Protein AF-A0A9N8Z426-F1 (afdb_monomer_lite)

Organism: NCBI:txid1433469

Radius of gyration: 13.67 Å; chains: 1; bounding box: 34×28×36 Å

Foldseek 3Di:
DWDWDDVVVPPAPADPFKDKDWPPVLDDQQDWIWMKIKGAQADFADDWKWKKKFKADDVDPDGPDIDIGTDDGRDGMDTDGRPTDGDDNPDQKIKIKIFMQGPPPGTNHITIGIHGD

Structure (mmCIF, N/CA/C/O backbone):
data_AF-A0A9N8Z426-F1
#
_entry.id   AF-A0A9N8Z426-F1
#
loop_
_atom_site.group_PDB
_atom_site.id
_atom_site.type_symbol
_atom_site.label_atom_id
_atom_site.label_alt_id
_atom_site.label_comp_id
_atom_site.label_asym_id
_atom_site.label_entity_id
_atom_site.label_seq_id
_atom_site.pdbx_PDB_ins_code
_atom_site.Cartn_x
_atom_site.Cartn_y
_atom_site.Cartn_z
_atom_site.occupancy
_atom_site.B_iso_or_equiv
_atom_site.auth_seq_id
_atom_site.auth_comp_id
_atom_site.auth_asym_id
_atom_site.auth_atom_id
_atom_site.pdbx_PDB_model_num
ATOM 1 N N . MET A 1 1 ? 17.630 -0.167 -3.369 1.00 34.75 1 MET A N 1
ATOM 2 C CA . MET A 1 1 ? 16.886 0.129 -2.125 1.00 34.75 1 MET A CA 1
ATOM 3 C C . MET A 1 1 ? 15.918 1.253 -2.446 1.00 34.75 1 MET A C 1
ATOM 5 O O . MET A 1 1 ? 16.377 2.379 -2.586 1.00 34.75 1 MET A O 1
ATOM 9 N N . GLY A 1 2 ? 14.629 0.963 -2.637 1.00 37.25 2 GLY A N 1
ATOM 10 C CA . GLY A 1 2 ? 13.623 2.025 -2.716 1.00 37.25 2 GLY A CA 1
ATOM 11 C C . GLY A 1 2 ? 13.515 2.671 -1.338 1.00 37.25 2 GLY A C 1
ATOM 12 O O . GLY A 1 2 ? 13.277 1.969 -0.357 1.00 37.25 2 GLY A O 1
ATOM 13 N N . ARG A 1 3 ? 13.806 3.968 -1.230 1.00 31.94 3 ARG A N 1
ATOM 14 C CA . ARG A 1 3 ? 13.571 4.709 0.014 1.00 31.94 3 ARG A CA 1
ATOM 15 C C . ARG A 1 3 ? 12.079 5.040 0.071 1.00 31.94 3 ARG A C 1
ATOM 17 O O . ARG A 1 3 ? 11.580 5.510 -0.948 1.00 31.94 3 ARG A O 1
ATOM 24 N N . PRO A 1 4 ? 11.389 4.832 1.205 1.00 45.22 4 PRO A N 1
ATOM 25 C CA . PRO A 1 4 ? 10.045 5.362 1.366 1.00 45.22 4 PRO A CA 1
ATOM 26 C C . PRO A 1 4 ? 10.124 6.881 1.203 1.00 45.22 4 PRO A C 1
ATOM 28 O O . PRO A 1 4 ? 10.825 7.551 1.968 1.00 45.22 4 PRO A O 1
ATOM 31 N N . GLN A 1 5 ? 9.494 7.413 0.156 1.00 46.97 5 GLN A N 1
ATOM 32 C CA . GLN A 1 5 ? 9.308 8.850 0.041 1.00 46.97 5 GLN A CA 1
ATOM 33 C C . GLN A 1 5 ? 8.000 9.210 0.735 1.00 46.97 5 GLN A C 1
ATOM 35 O O . GLN A 1 5 ? 6.950 8.598 0.520 1.00 46.97 5 GLN A O 1
ATOM 40 N N . ASP A 1 6 ? 8.119 10.198 1.611 1.00 51.19 6 ASP A N 1
ATOM 41 C CA . ASP A 1 6 ? 7.013 10.916 2.215 1.00 51.19 6 ASP A CA 1
ATOM 42 C C . ASP A 1 6 ? 6.056 11.342 1.097 1.00 51.19 6 ASP A C 1
ATOM 44 O O . ASP A 1 6 ? 6.512 11.797 0.041 1.00 51.19 6 ASP A O 1
ATOM 48 N N . CYS A 1 7 ? 4.751 11.171 1.293 1.00 59.97 7 CYS A N 1
ATOM 49 C CA . CYS A 1 7 ? 3.731 11.396 0.268 1.00 59.97 7 CYS A CA 1
ATOM 50 C C . CYS A 1 7 ? 3.511 12.889 -0.012 1.00 59.97 7 CYS A C 1
ATOM 52 O O . CYS A 1 7 ? 2.385 13.349 -0.161 1.00 59.97 7 CYS A O 1
ATOM 54 N N . LYS A 1 8 ? 4.593 13.667 -0.102 1.00 49.34 8 LYS A N 1
ATOM 55 C CA . LYS A 1 8 ? 4.633 15.113 -0.320 1.00 49.34 8 LYS A CA 1
ATOM 56 C C . LYS A 1 8 ? 3.958 15.539 -1.616 1.00 49.34 8 LYS A C 1
ATOM 58 O O . LYS A 1 8 ? 3.429 16.643 -1.658 1.00 49.34 8 LYS A O 1
ATOM 63 N N . LEU A 1 9 ? 3.901 14.669 -2.628 1.00 47.69 9 LEU A N 1
ATOM 64 C CA . LEU A 1 9 ? 3.071 14.897 -3.820 1.00 47.69 9 LEU A CA 1
ATOM 65 C C . LEU A 1 9 ? 1.567 14.977 -3.483 1.00 47.69 9 LEU A C 1
ATOM 67 O O . LEU A 1 9 ? 0.817 15.637 -4.193 1.00 47.69 9 LEU A O 1
ATOM 71 N N . PHE A 1 10 ? 1.145 14.379 -2.367 1.00 48.81 10 PHE A N 1
ATOM 72 C CA . PHE A 1 10 ? -0.237 14.288 -1.888 1.00 48.81 10 PHE A CA 1
ATOM 73 C C . PHE A 1 10 ? -0.467 14.975 -0.528 1.00 48.81 10 PHE A C 1
ATOM 75 O O . PHE A 1 10 ? -1.565 14.893 0.010 1.00 48.81 10 PHE A O 1
ATOM 82 N N . SER A 1 11 ? 0.533 15.690 0.014 1.00 46.53 11 SER A N 1
ATOM 83 C CA . SER A 1 11 ? 0.460 16.409 1.304 1.00 46.53 11 SER A CA 1
ATOM 84 C C . SER A 1 11 ? -0.025 15.560 2.491 1.00 46.53 11 SER A C 1
ATOM 86 O O . SER A 1 11 ? -0.735 16.059 3.360 1.00 46.53 11 SER A O 1
ATOM 88 N N . ILE A 1 12 ? 0.335 14.276 2.524 1.00 50.91 12 ILE A N 1
ATOM 89 C CA . ILE A 1 12 ? 0.043 13.393 3.658 1.00 50.91 12 ILE A CA 1
ATOM 90 C C . ILE A 1 12 ? 1.273 13.408 4.566 1.00 50.91 12 ILE A C 1
ATOM 92 O O . ILE A 1 12 ? 2.335 12.948 4.148 1.00 50.91 12 ILE A O 1
ATOM 96 N N . ASP A 1 13 ? 1.128 13.946 5.780 1.00 46.38 13 ASP A N 1
ATOM 97 C CA . ASP A 1 13 ? 2.124 13.806 6.845 1.00 46.38 13 ASP A CA 1
ATOM 98 C C . ASP A 1 13 ? 2.182 12.320 7.218 1.00 46.38 13 ASP A C 1
ATOM 100 O O . ASP A 1 13 ? 1.308 11.821 7.925 1.00 46.38 13 ASP A O 1
ATOM 104 N N . SER A 1 14 ? 3.154 11.584 6.678 1.00 49.75 14 SER A N 1
ATOM 105 C CA . SER A 1 14 ? 3.265 10.144 6.908 1.00 49.75 14 SER A CA 1
ATOM 106 C C . SER A 1 14 ? 3.483 9.885 8.411 1.00 49.75 14 SER A C 1
ATOM 108 O O . SER A 1 14 ? 4.500 10.325 8.965 1.00 49.75 14 SER A O 1
ATOM 110 N N . PRO A 1 15 ? 2.559 9.215 9.128 1.00 50.84 15 PRO A N 1
ATOM 111 C CA . PRO A 1 15 ? 2.826 8.818 10.497 1.00 50.84 15 PRO A CA 1
ATOM 112 C C . PRO A 1 15 ? 3.965 7.797 10.463 1.00 50.84 15 PRO A C 1
ATOM 114 O O . PRO A 1 15 ? 3.851 6.727 9.877 1.00 50.84 15 PRO A O 1
ATOM 117 N N . THR A 1 16 ? 5.069 8.116 11.136 1.00 56.62 16 THR A N 1
ATOM 118 C CA . THR A 1 16 ? 6.333 7.353 11.223 1.00 56.62 16 THR A CA 1
ATOM 119 C C . THR A 1 16 ? 6.224 5.907 11.753 1.00 56.62 16 THR A C 1
ATOM 121 O O . THR A 1 16 ? 7.242 5.300 12.079 1.00 56.62 16 THR A O 1
ATOM 124 N N . ASN A 1 17 ? 5.017 5.349 11.872 1.00 72.19 17 ASN A N 1
ATOM 125 C CA . ASN A 1 17 ? 4.719 4.062 12.498 1.00 72.19 17 ASN A CA 1
ATOM 126 C C . ASN A 1 17 ? 4.252 2.982 11.507 1.00 72.19 17 ASN A C 1
ATOM 128 O O . ASN A 1 17 ? 3.933 1.873 11.947 1.00 72.19 17 ASN A O 1
ATOM 132 N N . SER A 1 18 ? 4.179 3.274 10.205 1.00 80.75 18 SER A N 1
ATOM 133 C CA . SER A 1 18 ? 3.930 2.258 9.182 1.00 80.75 18 SER A CA 1
ATOM 134 C C . SER A 1 18 ? 5.233 1.588 8.731 1.00 80.75 18 SER A C 1
ATOM 136 O O . SER A 1 18 ? 6.288 2.208 8.598 1.00 80.75 18 SER A O 1
ATOM 138 N N . MET A 1 19 ? 5.173 0.278 8.509 1.00 85.25 19 MET A N 1
ATOM 139 C CA . MET A 1 19 ? 6.254 -0.516 7.938 1.00 85.25 19 MET A CA 1
ATOM 140 C C . MET A 1 19 ? 5.706 -1.281 6.745 1.00 85.25 19 MET A C 1
ATOM 142 O O . MET A 1 19 ? 4.725 -2.016 6.859 1.00 85.25 19 MET A O 1
ATOM 146 N N . VAL A 1 20 ? 6.373 -1.118 5.605 1.00 87.00 20 VAL A N 1
ATOM 147 C CA . VAL A 1 20 ? 6.008 -1.794 4.366 1.00 87.00 20 VAL A CA 1
ATOM 148 C C . VAL A 1 20 ? 7.220 -2.512 3.800 1.00 87.00 20 VAL A C 1
ATOM 150 O O . VAL A 1 20 ? 8.294 -1.932 3.643 1.00 87.00 20 VAL A O 1
ATOM 153 N N . THR A 1 21 ? 7.042 -3.792 3.494 1.00 89.12 21 THR A N 1
ATOM 154 C CA . THR A 1 21 ? 8.030 -4.610 2.783 1.00 89.12 21 THR A CA 1
ATOM 155 C C . THR A 1 21 ? 7.368 -5.253 1.578 1.00 89.12 21 THR A C 1
ATOM 157 O O . THR A 1 21 ? 6.150 -5.421 1.553 1.00 89.12 21 THR A O 1
ATOM 160 N N . PHE A 1 22 ? 8.155 -5.592 0.561 1.00 88.81 22 PHE A N 1
ATOM 161 C CA . PHE A 1 22 ? 7.626 -6.184 -0.658 1.00 88.81 22 PHE A CA 1
ATOM 162 C C . PHE A 1 22 ? 8.569 -7.234 -1.241 1.00 88.81 22 PHE A C 1
ATOM 164 O O . PHE A 1 22 ? 9.781 -7.187 -1.017 1.00 88.81 22 PHE A O 1
ATOM 171 N N . THR A 1 23 ? 8.002 -8.185 -1.985 1.00 90.25 23 THR A N 1
ATOM 172 C CA . THR A 1 23 ? 8.729 -9.260 -2.676 1.00 90.25 23 THR A CA 1
ATOM 173 C C . THR A 1 23 ? 8.178 -9.432 -4.097 1.00 90.25 23 THR A C 1
ATOM 175 O O . THR A 1 23 ? 6.957 -9.465 -4.244 1.00 90.25 23 THR A O 1
ATOM 178 N N . PRO A 1 24 ? 9.025 -9.585 -5.135 1.00 87.50 24 PRO A N 1
ATOM 179 C CA . PRO A 1 24 ? 10.492 -9.584 -5.093 1.00 87.50 24 PRO A CA 1
ATOM 180 C C . PRO A 1 24 ? 11.094 -8.192 -4.821 1.00 87.50 24 PRO A C 1
ATOM 182 O O . PRO A 1 24 ? 10.488 -7.170 -5.126 1.00 87.50 24 PRO A O 1
ATOM 185 N N . ASN A 1 25 ? 12.292 -8.159 -4.226 1.00 80.81 25 ASN A N 1
ATOM 186 C CA . ASN A 1 25 ? 13.077 -6.943 -3.986 1.00 80.81 25 ASN A CA 1
ATOM 187 C C . ASN A 1 25 ? 14.541 -7.180 -4.431 1.00 80.81 25 ASN A C 1
ATOM 189 O O . ASN A 1 25 ? 15.239 -7.951 -3.766 1.00 80.81 25 ASN A O 1
ATOM 193 N N . PRO A 1 26 ? 15.025 -6.564 -5.531 1.00 79.06 26 PRO A N 1
ATOM 194 C CA . PRO A 1 26 ? 14.332 -5.567 -6.352 1.00 79.06 26 PRO A CA 1
ATOM 195 C C . PRO A 1 26 ? 13.096 -6.150 -7.062 1.00 79.06 26 PRO A C 1
ATOM 197 O O . PRO A 1 26 ? 13.043 -7.360 -7.300 1.00 79.06 26 PRO A O 1
ATOM 200 N N . PRO A 1 27 ? 12.089 -5.314 -7.359 1.00 81.56 27 PRO A N 1
ATOM 201 C CA . PRO A 1 27 ? 10.896 -5.752 -8.072 1.00 81.56 27 PRO A CA 1
ATOM 202 C C . PRO A 1 27 ? 11.270 -6.182 -9.501 1.00 81.56 27 PRO A C 1
ATOM 204 O O . PRO A 1 27 ? 12.257 -5.706 -10.060 1.00 81.56 27 PRO A O 1
ATOM 207 N N . LEU A 1 28 ? 10.506 -7.108 -10.088 1.00 84.25 28 LEU A N 1
ATOM 208 C CA . LEU A 1 28 ? 10.772 -7.669 -11.419 1.00 84.25 28 LEU A CA 1
ATOM 209 C C . LEU A 1 28 ? 9.650 -7.301 -12.394 1.00 84.25 28 LEU A C 1
ATOM 211 O O . LEU A 1 28 ? 8.473 -7.408 -12.050 1.00 84.25 28 LEU A O 1
ATOM 215 N N . PHE A 1 29 ? 10.013 -6.885 -13.610 1.00 83.75 29 PHE A N 1
ATOM 216 C CA . PHE A 1 29 ? 9.046 -6.420 -14.604 1.00 83.75 29 PHE A CA 1
ATOM 217 C C . PHE A 1 29 ? 8.061 -7.532 -14.967 1.00 83.75 29 PHE A C 1
ATOM 219 O O . PHE A 1 29 ? 8.469 -8.644 -15.306 1.00 83.75 29 PHE A O 1
ATOM 226 N N . GLY A 1 30 ? 6.763 -7.230 -14.900 1.00 81.00 30 GLY A N 1
ATOM 227 C CA . GLY A 1 30 ? 5.699 -8.178 -15.236 1.00 81.00 30 GLY A CA 1
ATOM 228 C C . GLY A 1 30 ? 5.471 -9.302 -14.232 1.00 81.00 30 GLY A C 1
ATOM 229 O O . GLY A 1 30 ? 4.658 -10.187 -14.493 1.00 81.00 30 GLY A O 1
ATOM 230 N N . ILE A 1 31 ? 6.175 -9.287 -13.099 1.00 86.69 31 ILE A N 1
ATOM 231 C CA . ILE A 1 31 ? 5.976 -10.240 -12.011 1.00 86.69 31 ILE A CA 1
ATOM 232 C C . ILE A 1 31 ? 5.139 -9.563 -10.918 1.00 86.69 31 ILE A C 1
ATOM 234 O O . ILE A 1 31 ? 5.463 -8.435 -10.531 1.00 86.69 31 ILE A O 1
ATOM 238 N N . PRO A 1 32 ? 4.080 -10.215 -10.400 1.00 87.69 32 PRO A N 1
ATOM 239 C CA . PRO A 1 32 ? 3.305 -9.686 -9.283 1.00 87.69 32 PRO A CA 1
ATOM 240 C C . PRO A 1 32 ? 4.178 -9.377 -8.065 1.00 87.69 32 PRO A C 1
ATOM 242 O O . PRO A 1 32 ? 5.140 -10.094 -7.779 1.00 87.69 32 PRO A O 1
ATOM 245 N N . ILE A 1 33 ? 3.809 -8.333 -7.327 1.00 88.62 33 ILE A N 1
ATOM 246 C CA . ILE A 1 33 ? 4.465 -7.963 -6.074 1.00 88.62 33 ILE A CA 1
ATOM 247 C C . ILE A 1 33 ? 3.561 -8.374 -4.915 1.00 88.62 33 ILE A C 1
ATOM 249 O O . ILE A 1 33 ? 2.364 -8.092 -4.911 1.00 88.62 33 ILE A O 1
ATOM 253 N N . SER A 1 34 ? 4.150 -9.035 -3.924 1.00 92.44 34 SER A N 1
ATOM 254 C CA . SER A 1 34 ? 3.526 -9.289 -2.628 1.00 92.44 34 SER A CA 1
ATOM 255 C C . SER A 1 34 ? 3.957 -8.204 -1.647 1.00 92.44 34 SER A C 1
ATOM 257 O O . SER A 1 34 ? 5.158 -8.044 -1.412 1.00 92.44 34 SER A O 1
ATOM 259 N N . PHE A 1 35 ? 3.001 -7.456 -1.098 1.00 91.06 35 PHE A N 1
ATOM 260 C CA . PHE A 1 35 ? 3.236 -6.440 -0.075 1.00 91.06 35 PHE A CA 1
ATOM 261 C C . PHE A 1 35 ? 2.869 -6.961 1.316 1.00 91.06 35 PHE A C 1
ATOM 263 O O . PHE A 1 35 ? 1.813 -7.559 1.517 1.00 91.06 35 PHE A O 1
ATOM 270 N N . ASN A 1 36 ? 3.711 -6.645 2.295 1.00 91.56 36 ASN A N 1
ATOM 271 C CA . ASN A 1 36 ? 3.375 -6.734 3.710 1.00 91.56 36 ASN A CA 1
ATOM 272 C C . ASN A 1 36 ? 3.313 -5.317 4.268 1.00 91.56 36 ASN A C 1
ATOM 274 O O . ASN A 1 36 ? 4.294 -4.579 4.169 1.00 91.56 36 ASN A O 1
ATOM 278 N N . TYR A 1 37 ? 2.177 -4.960 4.856 1.00 91.25 37 TYR A N 1
ATOM 279 C CA . TYR A 1 37 ? 1.896 -3.643 5.416 1.00 91.25 37 TYR A CA 1
ATOM 280 C C . TYR A 1 37 ? 1.520 -3.794 6.887 1.00 91.25 37 TYR A C 1
ATOM 282 O O . TYR A 1 37 ? 0.625 -4.567 7.228 1.00 91.25 37 TYR A O 1
ATO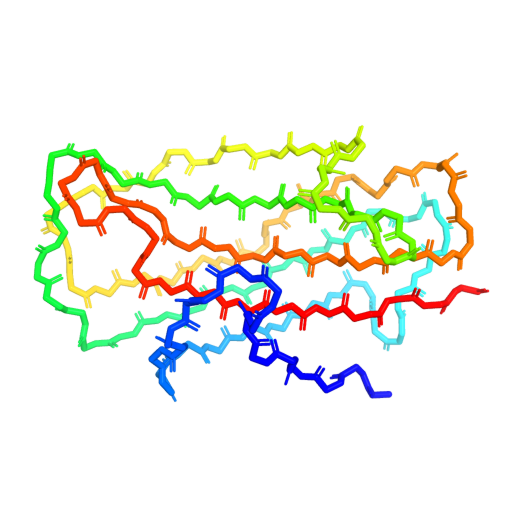M 290 N N . SER A 1 38 ? 2.174 -3.043 7.766 1.00 91.38 38 SER A N 1
ATOM 291 C CA . SER A 1 38 ? 1.794 -2.975 9.174 1.00 91.38 38 SER A CA 1
ATOM 292 C C . SER A 1 38 ? 1.816 -1.546 9.677 1.00 91.38 38 SER A C 1
ATOM 294 O O . SER A 1 38 ? 2.751 -0.813 9.372 1.00 91.38 38 SER A O 1
ATOM 296 N N . ILE A 1 39 ? 0.841 -1.183 10.499 1.00 90.00 39 ILE A N 1
ATOM 297 C CA . ILE A 1 39 ? 0.762 0.118 11.160 1.00 90.00 39 ILE A CA 1
ATOM 298 C C . ILE A 1 39 ? 0.153 -0.062 12.547 1.00 90.00 39 ILE A C 1
ATOM 300 O O . ILE A 1 39 ? -0.760 -0.866 12.732 1.00 90.00 39 ILE A O 1
ATOM 304 N N . SER A 1 40 ? 0.660 0.681 13.525 1.00 89.75 40 SER A N 1
ATOM 305 C CA . SER A 1 40 ? 0.172 0.652 14.906 1.00 89.75 40 SER A CA 1
ATOM 306 C C . SER A 1 40 ? 0.054 2.060 15.484 1.00 89.75 40 SER A C 1
ATOM 308 O O . SER A 1 40 ? 0.538 3.034 14.900 1.00 89.75 40 SER A O 1
ATOM 310 N N . ASN A 1 41 ? -0.580 2.158 16.655 1.00 86.69 41 ASN A N 1
ATOM 311 C CA . ASN A 1 41 ? -0.841 3.416 17.360 1.00 86.69 41 ASN A CA 1
ATOM 312 C C . ASN A 1 41 ? -1.707 4.398 16.554 1.00 86.69 41 ASN A C 1
ATOM 314 O O . ASN A 1 41 ? -1.513 5.611 16.634 1.00 86.69 41 ASN A O 1
ATOM 318 N N . LEU A 1 42 ? -2.659 3.879 15.776 1.00 85.56 42 LEU A N 1
ATOM 319 C CA . LEU A 1 42 ? -3.661 4.705 15.115 1.00 85.56 42 LEU A CA 1
ATOM 320 C C . LEU A 1 42 ? -4.715 5.170 16.119 1.00 85.56 42 LEU A C 1
ATOM 322 O O . LEU A 1 42 ? -5.124 4.418 17.009 1.00 85.56 42 LEU A O 1
ATOM 326 N N . SER A 1 43 ? -5.234 6.379 15.908 1.00 85.56 43 SER A N 1
ATOM 327 C CA . SER A 1 43 ? -6.577 6.711 16.385 1.00 85.56 43 SER A CA 1
ATOM 328 C C . SER A 1 43 ? -7.557 5.683 15.827 1.00 85.56 43 SER A C 1
ATOM 330 O O . SER A 1 43 ? -7.418 5.263 14.677 1.00 85.56 43 SER A O 1
ATOM 332 N N . THR A 1 44 ? -8.534 5.266 16.633 1.00 86.75 44 THR A N 1
ATOM 333 C CA . THR A 1 44 ? -9.527 4.277 16.208 1.00 86.75 44 THR A CA 1
ATOM 334 C C . THR A 1 44 ? -10.152 4.703 14.884 1.00 86.75 44 THR A C 1
ATOM 336 O O . THR A 1 44 ? -10.730 5.787 14.787 1.00 86.75 44 THR A O 1
ATOM 339 N N . THR A 1 45 ? -9.996 3.854 13.871 1.00 85.12 45 THR A N 1
ATOM 340 C CA . THR A 1 45 ? -10.558 4.093 12.539 1.00 85.12 45 THR A CA 1
ATOM 341 C C . THR A 1 45 ? -12.082 4.151 12.595 1.00 85.12 45 THR A C 1
ATOM 343 O O . THR A 1 45 ? -12.703 3.635 13.524 1.00 85.12 45 THR A O 1
ATOM 346 N N . SER A 1 46 ? -12.694 4.825 11.632 1.00 86.88 46 SER A N 1
ATOM 347 C CA . SER A 1 46 ? -14.111 5.174 11.635 1.00 86.88 46 SER A CA 1
ATOM 348 C C . SER A 1 46 ? -15.008 3.979 11.244 1.00 86.88 46 SER A C 1
ATOM 350 O O . SER A 1 46 ? -14.880 2.877 11.771 1.00 86.88 46 SER A O 1
ATOM 352 N N . ARG A 1 47 ? -15.990 4.192 10.358 1.00 85.69 47 ARG A N 1
ATOM 353 C CA . ARG A 1 47 ? -16.941 3.181 9.882 1.00 85.69 47 ARG A CA 1
ATOM 354 C C . ARG A 1 47 ? -16.472 2.460 8.627 1.00 85.69 47 ARG A C 1
ATOM 356 O O . ARG A 1 47 ? -16.935 1.348 8.385 1.00 85.69 47 ARG A O 1
ATOM 363 N N . SER A 1 48 ? -15.618 3.095 7.829 1.00 89.06 48 SER A N 1
ATOM 364 C CA . SER A 1 48 ? -15.112 2.524 6.588 1.00 89.06 48 SER A CA 1
ATOM 365 C C . SER A 1 48 ? -13.651 2.885 6.409 1.00 89.06 48 SER A C 1
ATOM 367 O O . SER A 1 48 ? -13.292 4.058 6.327 1.00 89.06 48 SER A O 1
ATOM 369 N N . THR A 1 49 ? -12.824 1.851 6.303 1.00 92.38 49 THR A N 1
ATOM 370 C CA . THR A 1 49 ? -11.378 1.967 6.159 1.00 92.38 49 THR A CA 1
ATOM 371 C C . THR A 1 49 ? -10.921 1.071 5.023 1.00 92.38 49 THR A C 1
ATOM 373 O O . THR A 1 49 ? -11.393 -0.059 4.887 1.00 92.38 49 THR A O 1
ATOM 376 N N . ALA A 1 50 ? -10.002 1.563 4.205 1.00 93.25 50 ALA A N 1
ATOM 377 C CA . ALA A 1 50 ? -9.482 0.834 3.064 1.00 93.25 50 ALA A CA 1
ATOM 378 C C . ALA A 1 50 ? -7.982 1.068 2.897 1.00 93.25 50 ALA A C 1
ATOM 380 O O . ALA A 1 50 ? -7.467 2.138 3.214 1.00 93.25 50 ALA A O 1
ATOM 381 N N . LEU A 1 51 ? -7.292 0.072 2.352 1.00 93.19 51 LEU A N 1
ATOM 382 C CA . LEU A 1 51 ? -5.956 0.243 1.807 1.00 93.19 51 LEU A CA 1
ATOM 383 C C . LEU A 1 51 ? -6.077 0.554 0.317 1.00 93.19 51 LEU A C 1
ATOM 385 O O . LEU A 1 51 ? -6.646 -0.225 -0.448 1.00 93.19 51 LEU A O 1
ATOM 389 N N . PHE A 1 52 ? -5.529 1.688 -0.086 1.00 92.25 52 PHE A N 1
ATOM 390 C CA . PHE A 1 52 ? -5.367 2.088 -1.471 1.00 92.25 52 PHE A CA 1
ATOM 391 C C . PHE A 1 52 ? -3.958 1.725 -1.942 1.00 92.25 52 PHE A C 1
ATOM 393 O O . PHE A 1 52 ? -2.976 2.101 -1.304 1.00 92.25 52 PHE A O 1
ATOM 400 N N . VAL A 1 53 ? -3.855 1.029 -3.071 1.00 92.25 53 VAL A N 1
ATOM 401 C CA . VAL A 1 53 ? -2.592 0.781 -3.771 1.00 92.25 53 VAL A CA 1
ATOM 402 C C . VAL A 1 53 ? -2.686 1.420 -5.148 1.00 92.25 53 VAL A C 1
ATOM 404 O O . VAL A 1 53 ? -3.535 1.024 -5.937 1.00 92.25 53 VAL A O 1
ATOM 407 N N . GLY A 1 54 ? -1.846 2.405 -5.448 1.00 91.06 54 GLY A N 1
ATOM 408 C CA . GLY A 1 54 ? -1.855 3.105 -6.735 1.00 91.06 54 GLY A CA 1
ATOM 409 C C . GLY A 1 54 ? -0.520 3.019 -7.453 1.00 91.06 54 GLY A C 1
ATOM 410 O O . GLY A 1 54 ? 0.527 3.099 -6.815 1.00 91.06 54 GLY A O 1
ATOM 411 N N . PHE A 1 55 ? -0.569 2.908 -8.777 1.00 89.88 55 PHE A N 1
ATOM 412 C CA . PHE A 1 55 ? 0.587 2.923 -9.665 1.00 89.88 55 PHE A CA 1
ATOM 413 C C . PHE A 1 55 ? 0.580 4.198 -10.508 1.00 89.88 55 PHE A C 1
ATOM 415 O O . PHE A 1 55 ? -0.388 4.473 -11.217 1.00 89.88 55 PHE A O 1
ATOM 422 N N . PHE A 1 56 ? 1.656 4.974 -10.426 1.00 88.69 56 PHE A N 1
ATOM 423 C CA . PHE A 1 56 ? 1.791 6.300 -11.028 1.00 88.69 56 PHE A CA 1
ATOM 424 C C . PHE A 1 56 ? 2.954 6.315 -12.012 1.00 88.69 56 PHE A C 1
ATOM 426 O O . PHE A 1 56 ? 4.014 5.752 -11.729 1.00 88.69 56 PHE A O 1
ATOM 433 N N . GLY A 1 57 ? 2.758 6.956 -13.163 1.00 86.12 57 GLY A N 1
ATOM 434 C CA . GLY A 1 57 ? 3.858 7.263 -14.068 1.00 86.12 57 GLY A CA 1
ATOM 435 C C . GLY A 1 57 ? 4.831 8.252 -13.428 1.00 86.12 57 GLY A C 1
ATOM 436 O O . GLY A 1 57 ? 4.521 8.896 -12.421 1.00 86.12 57 GLY A O 1
ATOM 437 N N . ASP A 1 58 ? 6.020 8.374 -14.009 1.00 79.88 58 ASP A N 1
ATOM 438 C CA . ASP A 1 58 ? 7.050 9.281 -13.504 1.00 79.88 58 ASP A CA 1
ATOM 439 C C . ASP A 1 58 ? 6.549 10.738 -13.528 1.00 79.88 58 ASP A C 1
ATOM 441 O O . ASP A 1 58 ? 6.411 11.352 -14.584 1.00 79.88 58 ASP A O 1
ATOM 445 N N . GLY A 1 59 ? 6.288 11.298 -12.342 1.00 74.81 59 GLY A N 1
ATOM 446 C CA . GLY A 1 59 ? 5.794 12.669 -12.169 1.00 74.81 59 GLY A CA 1
ATOM 447 C C . GLY A 1 59 ? 4.275 12.844 -12.290 1.00 74.81 59 GLY A C 1
ATOM 448 O O . GLY A 1 59 ? 3.796 13.975 -12.176 1.00 74.81 59 GLY A O 1
ATOM 449 N N . ASP A 1 60 ? 3.516 11.762 -12.474 1.00 82.88 60 ASP A N 1
ATOM 450 C CA . ASP A 1 60 ? 2.058 11.820 -12.570 1.00 82.88 60 ASP A CA 1
ATOM 451 C C . ASP A 1 60 ? 1.385 11.900 -11.192 1.00 82.88 60 ASP A C 1
ATOM 453 O O . ASP A 1 60 ? 1.825 11.305 -10.209 1.00 82.88 60 ASP A O 1
ATOM 457 N N . VAL A 1 61 ? 0.253 12.608 -11.138 1.00 78.75 61 VAL A N 1
ATOM 458 C CA . VAL A 1 61 ? -0.592 12.742 -9.932 1.00 78.75 61 VAL A CA 1
ATOM 459 C C . VAL A 1 61 ? -1.857 11.884 -9.987 1.00 78.75 61 VAL A C 1
ATOM 461 O O . VAL A 1 61 ? -2.599 11.808 -9.010 1.00 78.75 61 VAL A O 1
ATOM 464 N N . VAL A 1 62 ? -2.117 11.243 -11.128 1.00 83.50 62 VAL A N 1
ATOM 465 C CA . VAL A 1 62 ? -3.248 10.334 -11.335 1.00 83.50 62 VAL A CA 1
ATOM 466 C C . VAL A 1 62 ? -2.687 8.931 -11.546 1.00 83.50 62 VAL A C 1
ATOM 468 O O . VAL A 1 62 ? -1.816 8.763 -12.401 1.00 83.50 62 VAL A O 1
ATOM 471 N N . PRO A 1 63 ? -3.158 7.924 -10.793 1.00 89.12 63 PRO A N 1
ATOM 472 C CA . PRO A 1 63 ? -2.700 6.563 -10.991 1.00 89.12 63 PRO A CA 1
ATOM 473 C C . PRO A 1 63 ? -3.239 6.027 -12.320 1.00 89.12 63 PRO A C 1
ATOM 475 O O . PRO A 1 63 ? -4.413 6.211 -12.644 1.00 89.12 63 PRO A O 1
ATOM 478 N N . PHE A 1 64 ? -2.393 5.339 -13.080 1.00 89.44 64 PHE A N 1
ATOM 479 C CA . PHE A 1 64 ? -2.822 4.633 -14.288 1.00 89.44 64 PHE A CA 1
ATOM 480 C C . PHE A 1 64 ? -3.412 3.249 -13.966 1.00 89.44 64 PHE A C 1
ATOM 482 O O . PHE A 1 64 ? -4.143 2.693 -14.782 1.00 89.44 64 PHE A O 1
ATOM 489 N N . ASP A 1 65 ? -3.116 2.706 -12.780 1.00 90.56 65 ASP A N 1
ATOM 490 C CA . ASP A 1 65 ? -3.769 1.528 -12.203 1.00 90.56 65 ASP A CA 1
ATOM 491 C C . ASP A 1 65 ? -3.900 1.685 -10.681 1.00 90.56 65 ASP A C 1
ATOM 493 O O . ASP A 1 65 ? -3.043 2.293 -10.032 1.00 90.56 65 ASP A O 1
ATOM 497 N N . SER A 1 66 ? -4.975 1.154 -10.098 1.00 91.31 66 SER A N 1
ATOM 498 C CA . SER A 1 66 ? -5.211 1.250 -8.657 1.00 91.31 66 SER A CA 1
ATOM 499 C C . SER A 1 66 ? -6.081 0.125 -8.114 1.00 91.31 66 SER A C 1
ATOM 501 O O . SER A 1 66 ? -7.041 -0.298 -8.756 1.00 91.31 66 SER A O 1
ATOM 503 N N . HIS A 1 67 ? -5.800 -0.276 -6.879 1.00 92.50 67 HIS A N 1
ATOM 504 C CA . HIS A 1 67 ? -6.492 -1.329 -6.149 1.00 92.50 67 HIS A CA 1
ATOM 505 C C . HIS A 1 67 ? -6.980 -0.770 -4.816 1.00 92.50 67 HIS A C 1
ATOM 507 O O . HIS A 1 67 ? -6.243 -0.073 -4.120 1.00 92.50 67 HIS A O 1
ATOM 513 N N . VAL A 1 68 ? -8.223 -1.082 -4.450 1.00 92.38 68 VAL A N 1
ATOM 514 C CA . VAL A 1 68 ? -8.812 -0.682 -3.167 1.00 92.38 68 VAL A CA 1
ATOM 515 C C . VAL A 1 68 ? -9.221 -1.934 -2.414 1.00 92.38 68 VAL A C 1
ATOM 517 O O . VAL A 1 68 ? -10.029 -2.725 -2.898 1.00 92.38 68 VAL A O 1
ATOM 520 N N . ILE A 1 69 ?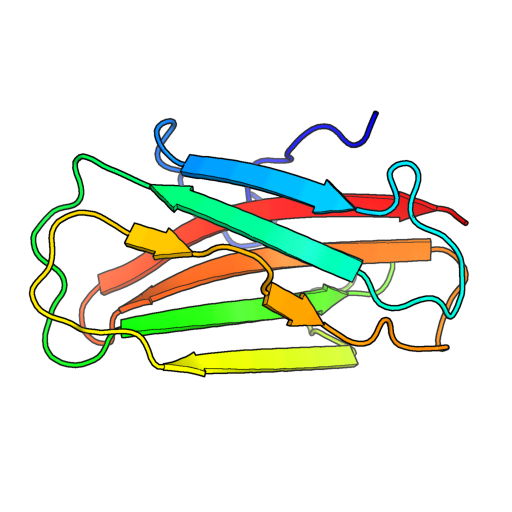 -8.655 -2.110 -1.225 1.00 93.69 69 ILE A N 1
ATOM 521 C CA . ILE A 1 69 ? -8.884 -3.271 -0.371 1.00 93.69 69 ILE A CA 1
ATOM 522 C C . ILE A 1 69 ? -9.615 -2.786 0.872 1.00 93.69 69 ILE A C 1
ATOM 524 O O . ILE A 1 69 ? -9.053 -2.042 1.674 1.00 93.69 69 ILE A O 1
ATOM 528 N N . GLN A 1 70 ? -10.869 -3.202 1.036 1.00 94.25 70 GLN A N 1
ATOM 529 C CA . GLN A 1 70 ? -11.636 -2.866 2.230 1.00 94.25 70 GLN A CA 1
ATOM 530 C C . GLN A 1 70 ? -11.046 -3.586 3.446 1.00 94.25 70 GLN A C 1
ATOM 532 O O . GLN A 1 70 ? -10.820 -4.797 3.409 1.00 94.25 70 GLN A O 1
ATOM 537 N N . LEU A 1 71 ? -10.828 -2.843 4.526 1.00 93.69 71 LEU A N 1
ATOM 538 C CA . LEU A 1 71 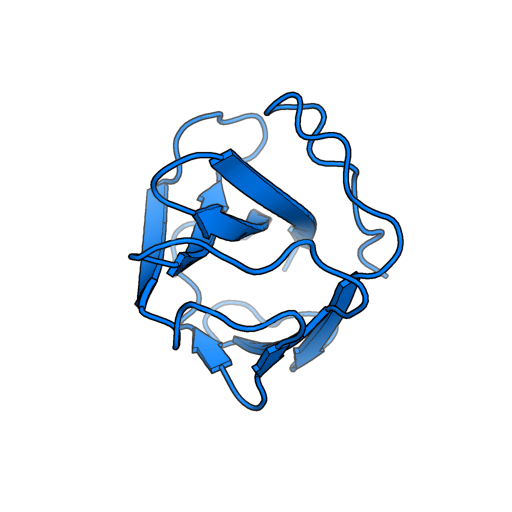? -10.290 -3.355 5.777 1.00 93.69 71 LEU A CA 1
ATOM 539 C C . LEU A 1 71 ? -11.350 -3.350 6.882 1.00 93.69 71 LEU A C 1
ATOM 541 O O . LEU A 1 71 ? -12.412 -2.733 6.769 1.00 93.69 71 LEU A O 1
ATOM 545 N N . GLN A 1 72 ? -11.048 -4.057 7.968 1.00 92.75 72 GLN A N 1
ATOM 546 C CA . GLN A 1 72 ? -11.857 -4.025 9.178 1.00 92.75 72 GLN A CA 1
ATOM 547 C C . GLN A 1 72 ? -11.723 -2.667 9.870 1.00 92.75 72 GLN A C 1
ATOM 549 O O . GLN A 1 72 ? -10.662 -2.358 10.388 1.00 92.75 72 GLN A O 1
ATOM 554 N N . SER A 1 73 ? -12.809 -1.909 9.960 1.00 91.88 73 SER A N 1
ATOM 555 C CA . SER A 1 73 ? -12.830 -0.620 10.658 1.00 91.88 73 SER A CA 1
ATOM 556 C C . SER A 1 73 ? -12.943 -0.751 12.184 1.00 91.88 73 SER A C 1
ATOM 558 O O . SER A 1 73 ? -13.130 -1.847 12.720 1.00 91.88 73 SER A O 1
ATOM 560 N N . ASN A 1 74 ? -12.872 0.383 12.892 1.00 91.12 74 ASN A N 1
ATOM 561 C CA . ASN A 1 74 ? -12.906 0.467 14.355 1.00 91.12 74 ASN A CA 1
ATOM 562 C C . ASN A 1 74 ? -11.738 -0.266 15.043 1.00 91.12 74 ASN A C 1
ATOM 564 O O . ASN A 1 74 ? -11.890 -0.856 16.114 1.00 91.12 74 ASN A O 1
ATOM 568 N N . VAL A 1 75 ? -10.563 -0.221 14.413 1.00 91.38 75 VAL A N 1
ATOM 569 C CA . VAL A 1 75 ? -9.298 -0.757 14.937 1.00 91.38 75 VAL A CA 1
ATOM 570 C C . VAL A 1 75 ? -8.242 0.340 15.053 1.00 91.38 75 VAL A C 1
ATOM 572 O O . VAL A 1 75 ? -8.356 1.397 14.426 1.00 91.38 75 VAL A O 1
ATOM 575 N N . THR A 1 76 ? -7.215 0.078 15.862 1.00 91.06 76 THR A N 1
ATOM 576 C CA . THR A 1 76 ? -6.074 0.977 16.124 1.00 91.06 76 THR A CA 1
ATOM 577 C C . THR A 1 76 ? -4.766 0.485 15.495 1.00 91.06 76 THR A C 1
ATOM 579 O O . THR A 1 76 ? -3.718 1.112 15.659 1.00 91.06 76 THR A O 1
ATOM 582 N N . GLU A 1 77 ? -4.804 -0.653 14.805 1.00 92.31 77 GLU A N 1
ATOM 583 C CA . GLU A 1 77 ? -3.653 -1.260 14.144 1.00 92.31 77 GLU A CA 1
ATOM 584 C C . GLU A 1 77 ? -4.092 -2.146 12.978 1.00 92.31 77 GLU A C 1
ATOM 586 O O . GLU A 1 77 ? -5.210 -2.665 12.965 1.00 92.31 77 GLU A O 1
ATOM 591 N N . TYR A 1 78 ? -3.186 -2.337 12.021 1.00 92.44 78 TYR A N 1
ATOM 592 C CA . TYR A 1 78 ? -3.336 -3.302 10.938 1.00 92.44 78 TYR A CA 1
ATOM 593 C C . TYR A 1 78 ? -2.044 -4.084 10.744 1.00 92.44 78 TYR A C 1
ATOM 595 O O . TYR A 1 78 ? -0.949 -3.524 10.801 1.00 92.44 78 TYR A O 1
ATOM 603 N N . MET A 1 79 ? -2.191 -5.373 10.447 1.00 94.12 79 MET A N 1
ATOM 604 C CA . MET A 1 79 ? -1.118 -6.246 9.988 1.00 94.12 79 MET A CA 1
ATOM 605 C C . MET A 1 79 ? -1.637 -7.043 8.795 1.00 94.12 79 MET A C 1
ATOM 607 O O . MET A 1 79 ? -2.430 -7.969 8.943 1.00 94.12 79 MET A O 1
ATOM 611 N N . LEU A 1 80 ? -1.216 -6.636 7.604 1.00 93.56 80 LEU A N 1
ATOM 612 C CA . LEU A 1 80 ? -1.604 -7.232 6.337 1.00 93.56 80 LEU A CA 1
ATOM 613 C C . LEU A 1 80 ? -0.385 -7.930 5.750 1.00 93.56 80 LEU A C 1
ATOM 615 O O . LEU A 1 80 ? 0.659 -7.308 5.546 1.00 93.56 80 LEU A O 1
ATOM 619 N N . THR A 1 81 ? -0.523 -9.223 5.495 1.00 93.25 81 THR A N 1
ATOM 620 C CA . THR A 1 81 ? 0.540 -10.054 4.935 1.00 93.25 81 THR A CA 1
ATOM 621 C C . THR A 1 81 ? 0.106 -10.629 3.605 1.00 93.25 81 THR A C 1
ATOM 623 O O . THR A 1 81 ? -1.071 -10.930 3.412 1.00 93.25 81 THR A O 1
ATOM 626 N N . ASP A 1 82 ? 1.071 -10.814 2.714 1.00 90.81 82 ASP A N 1
ATOM 627 C CA . ASP A 1 82 ? 0.879 -11.458 1.421 1.00 90.81 82 ASP A CA 1
ATOM 628 C C . ASP A 1 82 ? -0.199 -10.785 0.553 1.00 90.81 82 ASP A C 1
ATOM 630 O O . ASP A 1 82 ? -1.016 -11.442 -0.096 1.00 90.81 82 ASP A O 1
ATOM 634 N N . LEU A 1 83 ? -0.211 -9.447 0.534 1.00 91.56 83 LEU A N 1
ATOM 635 C CA . LEU A 1 83 ? -1.071 -8.679 -0.361 1.00 91.56 83 LEU A CA 1
ATOM 636 C C . LEU A 1 83 ? -0.525 -8.767 -1.788 1.00 91.56 83 LEU A C 1
ATOM 638 O O . LEU A 1 83 ? 0.356 -8.001 -2.181 1.00 91.56 83 LEU A O 1
ATOM 642 N N . TYR A 1 84 ? -1.048 -9.717 -2.559 1.00 91.62 84 TYR A N 1
ATOM 643 C CA . TYR A 1 84 ? -0.676 -9.912 -3.956 1.00 91.62 84 TYR A CA 1
ATOM 644 C C . TYR A 1 84 ? -1.319 -8.860 -4.852 1.00 91.62 84 TYR A C 1
ATOM 646 O O . TYR A 1 84 ? -2.530 -8.871 -5.069 1.00 91.62 84 TYR A O 1
ATOM 654 N N . ILE A 1 85 ? -0.484 -7.994 -5.420 1.00 89.00 85 ILE A N 1
ATOM 655 C CA . ILE A 1 85 ? -0.892 -6.996 -6.401 1.00 89.00 85 ILE A CA 1
ATOM 656 C C . ILE A 1 85 ? -0.187 -7.304 -7.718 1.00 89.00 85 ILE A C 1
ATOM 658 O O . ILE A 1 85 ? 1.043 -7.385 -7.796 1.00 89.00 85 ILE A O 1
ATOM 662 N N . ASN A 1 86 ? -0.979 -7.492 -8.771 1.00 87.06 86 ASN A N 1
ATOM 663 C CA . ASN A 1 86 ? -0.437 -7.665 -10.111 1.00 87.06 86 ASN A CA 1
ATOM 664 C C . ASN A 1 86 ? 0.227 -6.363 -10.548 1.00 87.06 86 ASN A C 1
ATOM 666 O O . ASN A 1 86 ? -0.395 -5.304 -10.503 1.00 87.06 86 ASN A O 1
ATOM 670 N N . THR A 1 87 ? 1.488 -6.447 -10.969 1.00 81.62 87 THR A N 1
ATOM 671 C CA . THR A 1 87 ? 2.192 -5.280 -11.488 1.00 81.62 87 THR A CA 1
ATOM 672 C C . THR A 1 87 ? 1.711 -4.991 -12.906 1.00 81.62 87 THR A C 1
ATOM 674 O O . THR A 1 87 ? 1.665 -5.895 -13.748 1.00 81.62 87 THR A O 1
ATOM 677 N N . PRO A 1 88 ? 1.316 -3.748 -13.200 1.00 79.81 88 PRO A N 1
ATOM 678 C CA . PRO A 1 88 ? 0.855 -3.404 -14.532 1.00 79.81 88 PRO A CA 1
ATOM 679 C C . PRO A 1 88 ? 2.020 -3.415 -15.534 1.00 79.81 88 PRO A C 1
ATOM 681 O O . PRO A 1 88 ? 3.056 -2.784 -15.329 1.00 79.81 88 PRO A O 1
ATOM 684 N N . LEU A 1 89 ? 1.828 -4.097 -16.667 1.00 79.12 89 LEU A N 1
ATOM 685 C CA . LEU A 1 89 ? 2.775 -4.171 -17.793 1.00 79.12 89 LEU A CA 1
ATOM 686 C C . LEU A 1 89 ? 2.736 -2.902 -18.666 1.00 79.12 89 LEU A C 1
ATOM 688 O O . LEU A 1 89 ? 2.605 -2.979 -19.886 1.00 79.12 89 LEU A O 1
ATOM 692 N N . HIS A 1 90 ? 2.783 -1.726 -18.042 1.00 71.88 90 HIS A N 1
ATOM 693 C CA . HIS A 1 90 ? 2.636 -0.445 -18.738 1.00 71.88 90 HIS A CA 1
ATOM 694 C C . HIS A 1 90 ? 3.975 0.274 -18.960 1.00 71.88 90 HIS A C 1
ATOM 696 O O . HIS A 1 90 ? 4.173 0.904 -19.995 1.00 71.88 90 HIS A O 1
ATOM 702 N N . SER A 1 91 ? 4.905 0.174 -18.006 1.00 71.81 91 SER A N 1
ATOM 703 C CA . SER A 1 91 ? 6.175 0.909 -18.017 1.00 71.81 91 SER A CA 1
ATOM 704 C C . SER A 1 91 ? 7.273 0.140 -17.280 1.00 71.81 91 SER A C 1
ATOM 706 O O . SER A 1 91 ? 6.988 -0.647 -16.378 1.00 71.81 91 SER A O 1
ATOM 708 N N . THR A 1 92 ? 8.532 0.394 -17.642 1.00 74.56 92 THR A N 1
ATOM 709 C CA . THR A 1 92 ? 9.729 -0.096 -16.935 1.00 74.56 92 THR A CA 1
ATOM 710 C C . THR A 1 92 ? 10.119 0.784 -15.740 1.00 74.56 92 THR A C 1
ATOM 712 O O . THR A 1 92 ? 11.070 0.469 -15.030 1.00 74.56 92 THR A O 1
ATOM 715 N N . SER A 1 93 ? 9.393 1.875 -15.492 1.00 83.94 93 SER A N 1
ATOM 716 C CA . SER A 1 93 ? 9.480 2.683 -14.272 1.00 83.94 93 SER A CA 1
ATOM 717 C C . SER A 1 93 ? 8.096 3.154 -13.837 1.00 83.94 93 SER A C 1
ATOM 719 O O . SER A 1 93 ? 7.262 3.512 -14.673 1.00 83.94 93 SER A O 1
ATOM 721 N N . TYR A 1 94 ? 7.837 3.112 -12.532 1.00 85.81 94 TYR A N 1
ATOM 722 C CA . TYR A 1 94 ? 6.644 3.704 -11.934 1.00 85.81 94 TYR A CA 1
ATOM 723 C C . TYR A 1 94 ? 6.823 3.903 -10.427 1.00 85.81 94 TYR A C 1
ATOM 725 O O . TYR A 1 94 ? 7.613 3.215 -9.772 1.00 85.81 94 TYR A O 1
ATOM 733 N N . THR A 1 95 ? 6.018 4.796 -9.862 1.00 87.25 95 THR A N 1
ATOM 734 C CA . THR A 1 95 ? 5.884 4.968 -8.414 1.00 87.25 95 THR A CA 1
ATOM 735 C C . THR A 1 95 ? 4.671 4.194 -7.920 1.00 87.25 95 THR A C 1
ATOM 737 O O . THR A 1 95 ? 3.576 4.326 -8.460 1.00 87.25 95 THR A O 1
ATOM 740 N N . THR A 1 96 ? 4.847 3.383 -6.881 1.00 87.62 96 THR A N 1
ATOM 741 C CA . THR A 1 96 ? 3.741 2.737 -6.165 1.00 87.62 96 THR A CA 1
ATOM 742 C C . THR A 1 96 ? 3.444 3.507 -4.894 1.00 87.62 96 THR A C 1
ATOM 744 O O . THR A 1 96 ? 4.363 3.803 -4.136 1.00 87.62 96 THR A O 1
ATOM 747 N N . MET A 1 97 ? 2.174 3.783 -4.627 1.00 88.69 97 MET A N 1
ATOM 748 C CA . MET A 1 97 ? 1.694 4.336 -3.365 1.00 88.69 97 MET A CA 1
ATOM 749 C C . MET A 1 97 ? 0.870 3.285 -2.634 1.00 88.69 97 MET A C 1
ATOM 751 O O . MET A 1 97 ? -0.046 2.723 -3.227 1.00 88.69 97 MET A O 1
ATOM 755 N N . LEU A 1 98 ? 1.159 3.057 -1.357 1.00 90.19 98 LEU A N 1
ATOM 756 C CA . LEU A 1 98 ? 0.285 2.349 -0.430 1.00 90.19 98 LEU A CA 1
ATOM 757 C C . LEU A 1 98 ? -0.225 3.367 0.581 1.00 90.19 98 LEU A C 1
ATOM 759 O O . LEU A 1 98 ? 0.579 3.971 1.285 1.00 90.19 98 LEU A O 1
ATOM 763 N N . ALA A 1 99 ? -1.537 3.567 0.643 1.00 89.06 99 ALA A N 1
ATOM 764 C CA . ALA A 1 99 ? -2.146 4.547 1.529 1.00 89.06 99 ALA A CA 1
ATOM 765 C C . ALA A 1 99 ? -3.320 3.946 2.302 1.00 89.06 99 ALA A C 1
ATOM 767 O O . ALA A 1 99 ? -4.199 3.311 1.722 1.00 89.06 99 ALA A O 1
ATOM 768 N N . LEU A 1 100 ? -3.346 4.160 3.614 1.00 90.25 100 LEU A N 1
ATOM 769 C CA . LEU A 1 100 ? -4.492 3.834 4.452 1.00 90.25 100 LEU A CA 1
ATOM 770 C C . LEU A 1 100 ? -5.472 5.003 4.395 1.00 90.25 100 LEU A C 1
ATOM 772 O O . LEU A 1 100 ? -5.109 6.132 4.716 1.00 90.25 100 LEU A O 1
ATOM 776 N N . ALA A 1 101 ? -6.709 4.730 4.006 1.00 88.62 101 ALA A N 1
ATOM 777 C CA . ALA A 1 101 ? -7.774 5.712 3.912 1.00 88.62 101 ALA A CA 1
ATOM 778 C C . ALA A 1 101 ? -8.928 5.363 4.847 1.00 88.62 101 ALA A C 1
ATOM 780 O O . ALA A 1 101 ? -9.261 4.196 5.052 1.00 88.62 101 ALA A O 1
ATOM 781 N N . ASP A 1 102 ? -9.561 6.398 5.368 1.00 86.62 102 ASP A N 1
ATOM 782 C CA . ASP A 1 102 ? -10.678 6.354 6.293 1.00 86.62 102 ASP A CA 1
ATOM 783 C C . ASP A 1 102 ? -11.734 7.358 5.837 1.00 86.62 102 ASP A C 1
ATOM 785 O O . ASP A 1 102 ? -11.409 8.465 5.407 1.00 86.62 102 ASP A O 1
ATOM 789 N N . ASP A 1 103 ? -13.005 6.971 5.879 1.00 82.56 103 ASP A N 1
ATOM 790 C CA . ASP A 1 103 ? -14.087 7.779 5.303 1.00 82.56 103 ASP A CA 1
ATOM 791 C C . ASP A 1 103 ? -14.290 9.140 5.994 1.00 82.56 103 ASP A C 1
ATOM 793 O O . ASP A 1 103 ? -14.820 10.063 5.375 1.00 82.56 103 ASP A O 1
ATOM 797 N N . VAL A 1 104 ? -13.856 9.285 7.249 1.00 82.25 104 VAL A N 1
ATOM 798 C CA . VAL A 1 104 ? -13.954 10.535 8.011 1.00 82.25 104 VAL A CA 1
ATOM 799 C C . VAL A 1 104 ? -12.658 11.331 7.925 1.00 82.25 104 VAL A C 1
ATOM 801 O O . VAL A 1 104 ? -12.699 12.547 7.745 1.00 82.25 104 VAL A O 1
ATOM 804 N N . ASN A 1 105 ? -11.514 10.661 8.069 1.00 73.94 105 ASN A N 1
ATOM 805 C CA . ASN A 1 105 ? -10.217 11.331 8.191 1.00 73.94 105 ASN A CA 1
ATOM 806 C C . ASN A 1 105 ? -9.470 11.485 6.856 1.00 73.94 105 ASN A C 1
ATOM 808 O O . ASN A 1 105 ? -8.450 12.168 6.805 1.00 73.94 105 ASN A O 1
ATOM 812 N N . GLY A 1 106 ? -9.966 10.885 5.771 1.00 82.19 106 GLY A N 1
ATOM 813 C CA . GLY A 1 106 ? -9.253 10.828 4.499 1.00 82.19 106 GLY A CA 1
ATOM 814 C C . GLY A 1 106 ? -8.060 9.875 4.579 1.00 82.19 106 GLY A C 1
ATOM 815 O O . GLY A 1 106 ? -8.150 8.811 5.188 1.00 82.19 106 GLY A O 1
ATOM 816 N N . PHE A 1 107 ? -6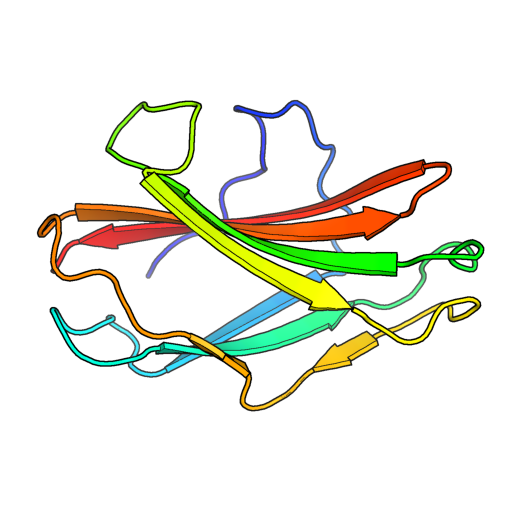.939 10.228 3.952 1.00 81.94 107 PHE A N 1
ATOM 817 C CA . PHE A 1 107 ? -5.720 9.425 4.052 1.00 81.94 107 PHE A CA 1
ATOM 818 C C . PHE A 1 107 ? -5.069 9.595 5.431 1.00 81.94 107 PHE A C 1
ATOM 820 O O . PHE A 1 107 ? -4.668 10.694 5.802 1.00 81.94 107 PHE A O 1
ATOM 827 N N . ILE A 1 108 ? -4.971 8.493 6.174 1.00 82.88 108 ILE A N 1
ATOM 828 C CA . ILE A 1 108 ? -4.383 8.416 7.519 1.00 82.88 108 ILE A CA 1
ATOM 829 C C . ILE A 1 108 ? -2.881 8.134 7.451 1.00 82.88 108 ILE A C 1
ATOM 831 O O . ILE A 1 108 ? -2.118 8.633 8.269 1.00 82.88 108 ILE A O 1
ATOM 835 N N . ASP A 1 109 ? -2.463 7.300 6.504 1.00 86.38 109 ASP A N 1
ATOM 836 C CA . ASP A 1 109 ? -1.070 6.907 6.319 1.00 86.38 109 ASP A CA 1
ATOM 837 C C . ASP A 1 109 ? -0.783 6.731 4.838 1.00 86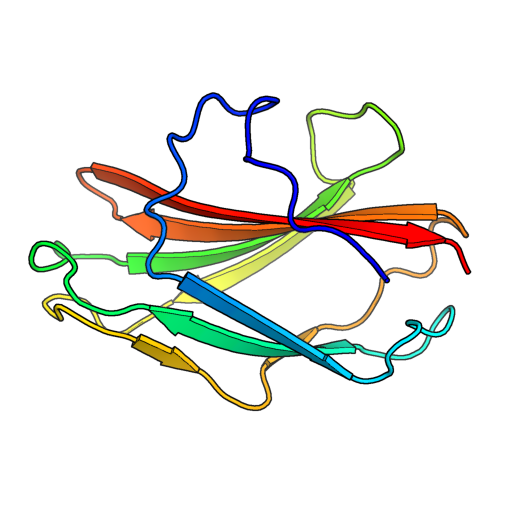.38 109 ASP A C 1
ATOM 839 O O . ASP A 1 109 ? -1.686 6.438 4.049 1.00 86.38 109 ASP A O 1
ATOM 843 N N . CYS A 1 110 ? 0.474 6.928 4.461 1.00 85.38 110 CYS A N 1
ATOM 844 C CA . CYS A 1 110 ? 0.898 6.795 3.086 1.00 85.38 110 CYS A CA 1
ATOM 845 C C . CYS A 1 110 ? 2.400 6.533 2.989 1.00 85.38 110 CYS A C 1
ATOM 847 O O . CYS A 1 110 ? 3.209 7.203 3.634 1.00 85.38 110 CYS A O 1
ATOM 849 N N . VAL A 1 111 ? 2.759 5.575 2.135 1.00 84.19 111 VAL A N 1
ATOM 850 C CA . VAL A 1 111 ? 4.132 5.189 1.817 1.00 84.19 111 VAL A CA 1
ATOM 851 C C . VAL A 1 111 ? 4.262 5.048 0.305 1.00 84.19 111 VAL A C 1
ATOM 853 O O . VAL A 1 111 ? 3.452 4.369 -0.328 1.00 84.19 111 VAL A O 1
ATOM 856 N N . THR A 1 112 ? 5.295 5.654 -0.284 1.00 84.62 112 THR A N 1
ATOM 857 C CA . THR A 1 112 ? 5.589 5.502 -1.718 1.00 84.62 112 THR A CA 1
ATOM 858 C C . THR A 1 112 ? 6.916 4.804 -1.983 1.00 84.62 112 THR A C 1
ATOM 860 O O . THR A 1 112 ? 7.874 4.937 -1.219 1.00 84.62 112 THR A O 1
ATOM 863 N N . PHE A 1 113 ? 6.970 4.071 -3.094 1.00 82.75 113 PHE A N 1
ATOM 864 C CA . PHE A 1 113 ? 8.151 3.382 -3.599 1.00 82.75 113 PHE A CA 1
ATOM 865 C C . PHE A 1 113 ? 8.341 3.677 -5.079 1.00 82.75 113 PHE A C 1
ATOM 867 O O . PHE A 1 113 ? 7.434 3.453 -5.873 1.00 82.75 113 PHE A O 1
ATOM 874 N N . GLU A 1 114 ? 9.538 4.101 -5.460 1.00 84.88 114 GLU A N 1
ATOM 875 C CA . GLU A 1 114 ? 9.929 4.197 -6.865 1.00 84.88 114 GLU A CA 1
ATOM 876 C C . GLU A 1 114 ? 10.514 2.859 -7.319 1.00 84.88 114 GLU A C 1
ATOM 878 O O . GLU A 1 114 ? 11.461 2.340 -6.711 1.00 84.88 114 GLU A O 1
ATOM 883 N N . PHE A 1 115 ? 9.950 2.296 -8.386 1.00 80.69 115 PHE A N 1
ATOM 884 C CA . PHE A 1 115 ? 10.444 1.084 -9.023 1.00 80.69 115 PHE A CA 1
ATOM 885 C C . PHE A 1 115 ? 11.040 1.410 -10.388 1.00 80.69 115 PHE A C 1
ATOM 887 O O . PHE A 1 115 ? 10.468 2.156 -11.180 1.00 80.69 115 PHE A O 1
ATOM 894 N N . GLN A 1 116 ? 12.200 0.815 -10.650 1.00 78.56 116 GLN A N 1
ATOM 895 C CA . GLN A 1 116 ? 12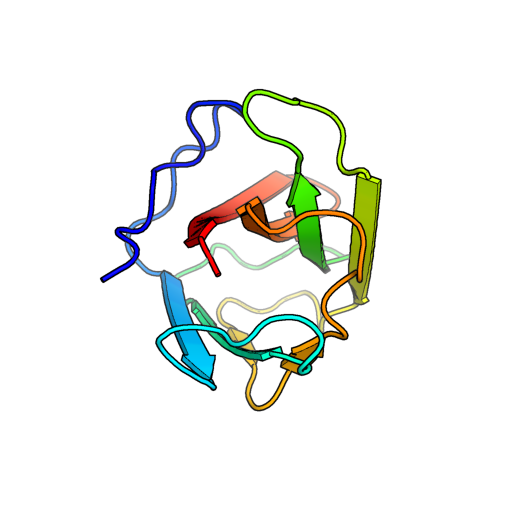.870 0.800 -11.943 1.00 78.56 116 GLN A CA 1
ATOM 896 C C . GLN A 1 116 ? 13.243 -0.652 -12.226 1.00 78.56 116 GLN A C 1
ATOM 898 O O . GLN A 1 116 ? 13.855 -1.297 -11.366 1.00 78.56 116 GLN A O 1
ATOM 903 N N . PHE A 1 117 ? 12.825 -1.155 -13.383 1.00 73.62 117 PHE A N 1
ATOM 904 C CA . PHE A 1 117 ? 13.038 -2.534 -13.814 1.00 73.62 117 PHE A CA 1
ATOM 905 C C . PHE A 1 117 ? 14.132 -2.651 -14.871 1.00 73.62 117 PHE A C 1
ATOM 907 O O . PHE A 1 117 ? 14.264 -1.719 -15.696 1.00 73.62 117 PHE A O 1
#

pLDDT: mean 81.2, std 14.73, range [31.94, 94.25]

Sequence (117 aa):
MGRPQDCKLFSIDSPTNSMVTFTPNPPLFGIPISFNYSISNLSTTSRSTALFVGFFGDGDVVPFDSHVIQLQSNVTEYMLTDLYINTPLHSTSYTTMLALADDVNGFIDCVTFEFQF

Secondary structure (DSSP, 8-state):
----B--TTTT----TTEEEEEESSS--TTS-EEEEEEE-SPPPP-S-EEEEEEEE-TT-SS-SEEEEEEE-SS-S-EEEEEEEEPPPTT-SEEEEEEEEEETTTEEEEEEEEEEE-